Protein AF-A0A7T0CQK7-F1 (afdb_monomer_lite)

Structure (mmCIF, N/CA/C/O backbone):
data_AF-A0A7T0CQK7-F1
#
_entry.id   AF-A0A7T0CQK7-F1
#
loop_
_atom_site.group_PDB
_atom_site.id
_atom_site.type_symbol
_atom_site.label_atom_id
_atom_site.label_alt_id
_atom_site.label_comp_id
_atom_site.label_asym_id
_atom_site.label_entity_id
_atom_site.label_seq_id
_atom_site.pdbx_PDB_ins_code
_atom_site.Cartn_x
_atom_site.Cartn_y
_atom_site.Cartn_z
_atom_site.occupancy
_atom_site.B_iso_or_equiv
_atom_site.auth_seq_id
_atom_site.auth_comp_id
_atom_site.auth_asym_id
_atom_site.auth_atom_id
_atom_site.pdbx_PDB_model_num
ATOM 1 N N . MET A 1 1 ? -5.636 14.663 -3.077 1.00 39.88 1 MET A N 1
ATOM 2 C CA . MET A 1 1 ? -6.122 13.830 -4.192 1.00 39.88 1 MET A CA 1
ATOM 3 C C . MET A 1 1 ? -5.437 14.390 -5.423 1.00 39.88 1 MET A C 1
ATOM 5 O O . MET A 1 1 ? -5.717 15.531 -5.756 1.00 39.88 1 MET A O 1
ATOM 9 N N . ILE A 1 2 ? -4.409 13.719 -5.947 1.00 45.97 2 ILE A N 1
ATOM 10 C CA . ILE A 1 2 ? -3.670 14.239 -7.107 1.00 45.97 2 ILE A CA 1
ATOM 11 C C . ILE A 1 2 ? -4.576 14.022 -8.322 1.00 45.97 2 ILE A C 1
ATOM 13 O O . ILE A 1 2 ? -5.030 12.903 -8.539 1.00 45.97 2 ILE A O 1
ATOM 17 N N . LEU A 1 3 ? -4.924 15.115 -9.003 1.00 46.41 3 LEU A N 1
ATOM 18 C CA . LEU A 1 3 ? -5.777 15.140 -10.190 1.00 46.41 3 LEU A CA 1
ATOM 19 C C . LEU A 1 3 ? -5.073 14.427 -11.347 1.00 46.41 3 LEU A C 1
ATOM 21 O O . LEU A 1 3 ? -3.878 14.606 -11.569 1.00 46.41 3 LEU A O 1
ATOM 25 N N . PHE A 1 4 ? -5.829 13.565 -12.016 1.00 53.50 4 PHE A N 1
ATOM 26 C CA . PHE A 1 4 ? -5.338 12.550 -12.932 1.00 53.50 4 PHE A CA 1
ATOM 27 C C . PHE A 1 4 ? -5.517 12.978 -14.391 1.00 53.50 4 PHE A C 1
ATOM 29 O O . PHE A 1 4 ? -6.462 12.546 -15.048 1.00 53.50 4 PHE A O 1
ATOM 36 N N . ASP A 1 5 ? -4.610 13.801 -14.905 1.00 45.75 5 ASP A N 1
ATOM 37 C CA . ASP A 1 5 ? -4.538 14.046 -16.345 1.00 45.75 5 ASP A CA 1
ATOM 38 C C . ASP A 1 5 ? -3.707 12.941 -17.013 1.00 45.75 5 ASP A C 1
ATOM 40 O O . ASP A 1 5 ? -2.504 12.830 -16.792 1.00 45.75 5 ASP A O 1
ATOM 44 N N . GLY A 1 6 ? -4.360 12.099 -17.825 1.00 56.06 6 GLY A N 1
ATOM 45 C CA . GLY A 1 6 ? -3.681 11.199 -18.770 1.00 56.06 6 GLY A CA 1
ATOM 46 C C . GLY A 1 6 ? -3.497 9.737 -18.348 1.00 56.06 6 GLY A C 1
ATOM 47 O O . GLY A 1 6 ? -2.436 9.159 -18.585 1.00 56.06 6 GLY A O 1
ATOM 48 N N . TYR A 1 7 ? -4.509 9.080 -17.770 1.00 61.88 7 TYR A N 1
ATOM 49 C CA . TYR A 1 7 ? -4.385 7.648 -17.481 1.00 61.88 7 TYR A CA 1
ATOM 50 C C . TYR A 1 7 ? -4.328 6.773 -18.735 1.00 61.88 7 TYR A C 1
ATOM 52 O O . TYR A 1 7 ? -5.304 6.609 -19.467 1.00 61.88 7 TYR A O 1
ATOM 60 N N . THR A 1 8 ? -3.186 6.116 -18.927 1.00 80.06 8 THR A N 1
ATOM 61 C CA . THR A 1 8 ? -3.054 5.017 -19.884 1.00 80.06 8 THR A CA 1
ATOM 62 C C . THR A 1 8 ? -3.893 3.813 -19.434 1.00 80.06 8 THR A C 1
ATOM 64 O O . THR A 1 8 ? -4.178 3.628 -18.246 1.00 80.06 8 THR A O 1
ATOM 67 N N . LYS A 1 9 ? -4.269 2.940 -20.381 1.00 84.94 9 LYS A N 1
ATOM 68 C CA . LYS A 1 9 ? -5.058 1.714 -20.116 1.00 84.94 9 LYS A CA 1
ATOM 69 C C . LYS A 1 9 ? -4.485 0.871 -18.962 1.00 84.94 9 LYS A C 1
ATOM 71 O O . LYS A 1 9 ? -5.239 0.237 -18.228 1.00 84.94 9 LYS A O 1
ATOM 76 N N . GLU A 1 10 ? -3.164 0.899 -18.790 1.00 86.50 10 GLU A N 1
ATOM 77 C CA . GLU A 1 10 ? -2.418 0.216 -17.729 1.00 86.50 10 GLU A CA 1
ATOM 78 C C . GLU A 1 10 ? -2.896 0.612 -16.319 1.00 86.50 10 GLU A C 1
ATOM 80 O O . GLU A 1 10 ? -3.233 -0.254 -15.505 1.00 86.50 10 GLU A O 1
ATOM 85 N N . TYR A 1 11 ? -3.020 1.915 -16.047 1.00 87.94 11 TYR A N 1
ATOM 86 C CA . TYR A 1 11 ? -3.441 2.425 -14.742 1.00 87.94 11 TYR A CA 1
ATOM 87 C C . TYR A 1 11 ? -4.916 2.144 -14.448 1.00 87.94 11 TYR A C 1
ATOM 89 O O . TYR A 1 11 ? -5.269 1.849 -13.303 1.00 87.94 11 TYR A O 1
ATOM 97 N N . CYS A 1 12 ? -5.778 2.160 -15.467 1.00 88.69 12 CYS A N 1
ATOM 98 C CA . CYS A 1 12 ? -7.185 1.778 -15.321 1.00 88.69 12 CYS A CA 1
ATOM 99 C C . CYS A 1 12 ? -7.319 0.311 -14.888 1.00 88.69 12 CYS A C 1
ATOM 101 O O . CYS A 1 12 ? -8.043 0.001 -13.938 1.00 88.69 12 CYS A O 1
ATOM 103 N N . ILE A 1 13 ? -6.566 -0.590 -15.529 1.00 91.38 13 ILE A N 1
ATOM 104 C CA . ILE A 1 13 ? -6.529 -2.012 -15.163 1.00 91.38 13 ILE A CA 1
ATOM 105 C C . ILE A 1 13 ? -5.980 -2.180 -13.740 1.00 91.38 13 ILE A C 1
ATOM 107 O O . ILE A 1 13 ? -6.570 -2.902 -12.933 1.00 91.38 13 ILE A O 1
ATOM 111 N N . ALA A 1 14 ? -4.887 -1.491 -13.401 1.00 91.19 14 ALA A N 1
ATOM 112 C CA . ALA A 1 14 ? -4.309 -1.532 -12.060 1.00 91.19 14 ALA A CA 1
ATOM 113 C C . ALA A 1 14 ? -5.307 -1.073 -10.984 1.00 91.19 14 ALA A C 1
ATOM 115 O O . ALA A 1 14 ? -5.459 -1.735 -9.955 1.00 91.19 14 ALA A O 1
ATOM 116 N N . THR A 1 15 ? -6.037 0.010 -11.252 1.00 91.25 15 THR A N 1
ATOM 117 C CA . THR A 1 15 ? -7.061 0.562 -10.356 1.00 91.25 15 THR A CA 1
ATOM 118 C C . THR A 1 15 ? -8.215 -0.415 -10.172 1.00 91.25 15 THR A C 1
ATOM 120 O O . THR A 1 15 ? -8.637 -0.661 -9.044 1.00 91.25 15 THR A O 1
ATOM 123 N N . HIS A 1 16 ? -8.690 -1.036 -11.254 1.00 92.31 16 HIS A N 1
ATOM 124 C CA . HIS A 1 16 ? -9.737 -2.052 -11.187 1.00 92.31 16 HIS A CA 1
ATOM 125 C C . HIS A 1 16 ? -9.311 -3.263 -10.337 1.00 92.31 16 HIS A C 1
ATOM 127 O O . HIS A 1 16 ? -10.056 -3.705 -9.458 1.00 92.31 16 HIS A O 1
ATOM 133 N N . LEU A 1 17 ? -8.094 -3.780 -10.546 1.00 93.81 17 LEU A N 1
ATOM 134 C CA . LEU A 1 17 ? -7.549 -4.894 -9.761 1.00 93.81 17 LEU A CA 1
ATOM 135 C C . LEU A 1 17 ? -7.392 -4.530 -8.280 1.00 93.81 17 LEU A C 1
ATOM 137 O O . LEU A 1 17 ? -7.764 -5.323 -7.409 1.00 93.81 17 LEU A O 1
ATOM 141 N N . PHE A 1 18 ? -6.889 -3.325 -8.002 1.00 93.06 18 PHE A N 1
ATOM 142 C CA . PHE A 1 18 ? -6.780 -2.786 -6.652 1.00 93.06 18 PHE A CA 1
ATOM 143 C C . PHE A 1 18 ? -8.157 -2.695 -5.983 1.00 93.06 18 PHE A C 1
ATOM 145 O O . PHE A 1 18 ? -8.352 -3.261 -4.907 1.00 93.06 18 PHE A O 1
ATOM 152 N N . ALA A 1 19 ? -9.134 -2.063 -6.639 1.00 93.31 19 ALA A N 1
ATOM 153 C CA . ALA A 1 19 ? -10.486 -1.892 -6.117 1.00 93.31 19 ALA A CA 1
ATOM 154 C C . ALA A 1 19 ? -11.144 -3.245 -5.820 1.00 93.31 19 ALA A C 1
ATOM 156 O O . ALA A 1 19 ? -11.675 -3.455 -4.729 1.00 93.31 19 ALA A O 1
ATOM 157 N N . ARG A 1 20 ? -11.030 -4.213 -6.739 1.00 95.56 20 ARG A N 1
ATOM 158 C CA . ARG A 1 20 ? -11.543 -5.576 -6.541 1.00 95.56 20 ARG A CA 1
ATOM 159 C C . ARG A 1 20 ? -10.924 -6.246 -5.312 1.00 95.56 20 ARG A C 1
ATOM 161 O O . ARG A 1 20 ? -11.631 -6.907 -4.548 1.00 95.56 20 ARG A O 1
ATOM 168 N N . ARG A 1 21 ? -9.616 -6.062 -5.091 1.00 93.50 21 ARG A N 1
ATOM 169 C CA . ARG A 1 21 ? -8.917 -6.611 -3.921 1.00 93.50 21 ARG A CA 1
ATOM 170 C C . ARG A 1 21 ? -9.348 -5.927 -2.626 1.00 93.50 21 ARG A C 1
ATOM 172 O O . ARG A 1 21 ? -9.626 -6.630 -1.659 1.00 93.50 21 ARG A O 1
ATOM 179 N N . VAL A 1 22 ? -9.453 -4.600 -2.612 1.00 92.81 22 VAL A N 1
ATOM 180 C CA . VAL A 1 22 ? -9.907 -3.833 -1.442 1.00 92.81 22 VAL A CA 1
ATOM 181 C C . VAL A 1 22 ? -11.342 -4.186 -1.074 1.00 92.81 22 VAL A C 1
ATOM 183 O O . VAL A 1 22 ? -11.600 -4.498 0.081 1.00 92.81 22 VAL A O 1
ATOM 186 N N . LEU A 1 23 ? -12.262 -4.245 -2.039 1.00 94.00 23 LEU A N 1
ATOM 187 C CA . LEU A 1 23 ? -13.644 -4.664 -1.786 1.00 94.00 23 LEU A CA 1
ATOM 188 C C . LEU A 1 23 ? -13.710 -6.079 -1.199 1.00 94.00 23 LEU A C 1
ATOM 190 O O . LEU A 1 23 ? -14.506 -6.344 -0.301 1.00 94.00 23 LEU A O 1
ATOM 194 N N . SER A 1 24 ? -12.849 -6.991 -1.660 1.00 94.62 24 SER A N 1
ATOM 195 C CA . SER A 1 24 ? -12.738 -8.320 -1.055 1.00 94.62 24 SER A CA 1
ATOM 196 C C . SER A 1 24 ? -12.202 -8.282 0.380 1.00 94.62 24 SER A C 1
ATOM 198 O O . SER A 1 24 ? -12.621 -9.119 1.174 1.00 94.62 24 SER A O 1
ATOM 200 N N . LEU A 1 25 ? -11.278 -7.377 0.716 1.00 92.56 25 LEU A N 1
ATOM 201 C CA . LEU A 1 25 ? -10.769 -7.214 2.084 1.00 92.56 25 LEU A CA 1
ATOM 202 C C . LEU A 1 25 ? -11.842 -6.627 3.004 1.00 92.56 25 LEU A C 1
ATOM 204 O O . LEU A 1 25 ? -12.074 -7.172 4.080 1.00 92.56 25 LEU A O 1
ATOM 208 N N . VAL A 1 26 ? -12.570 -5.605 2.544 1.00 92.44 26 VAL A N 1
ATOM 209 C CA . VAL A 1 26 ? -13.679 -5.000 3.296 1.00 92.44 26 VAL A CA 1
ATOM 210 C C . VAL A 1 26 ? -14.749 -6.041 3.614 1.00 92.44 26 VAL A C 1
ATOM 212 O O . VAL A 1 26 ? -15.181 -6.130 4.759 1.00 92.44 26 VAL A O 1
ATOM 215 N N . ARG A 1 27 ? -15.134 -6.879 2.641 1.00 93.19 27 ARG A N 1
ATOM 216 C CA . ARG A 1 27 ? -16.133 -7.941 2.858 1.00 93.19 27 ARG A CA 1
ATOM 217 C C . ARG A 1 27 ? -15.682 -9.020 3.845 1.00 93.19 27 ARG A C 1
ATOM 219 O O . ARG A 1 27 ? -16.531 -9.637 4.472 1.00 93.19 27 ARG A O 1
ATOM 226 N N . ARG A 1 28 ? -14.375 -9.277 3.963 1.00 91.62 28 ARG A N 1
ATOM 227 C CA . ARG A 1 28 ? -13.826 -10.340 4.828 1.00 91.62 28 ARG A CA 1
ATOM 228 C C . ARG A 1 28 ? -13.470 -9.860 6.233 1.00 91.62 28 ARG A C 1
ATOM 230 O O . ARG A 1 28 ? -13.624 -10.618 7.179 1.00 91.62 28 ARG A O 1
ATOM 237 N N . SER A 1 29 ? -12.955 -8.640 6.360 1.00 89.00 29 SER A N 1
ATOM 238 C CA . SER A 1 29 ? -12.316 -8.149 7.592 1.00 89.00 29 SER A CA 1
ATOM 239 C C . SER A 1 29 ? -12.838 -6.782 8.052 1.00 89.00 29 SER A C 1
ATOM 241 O O . SER A 1 29 ? -12.423 -6.281 9.095 1.00 89.00 29 SER A O 1
ATOM 243 N N . GLY A 1 30 ? -13.743 -6.160 7.292 1.00 90.25 30 GLY A N 1
ATOM 244 C CA . GLY A 1 30 ? -14.322 -4.856 7.605 1.00 90.25 30 GLY A CA 1
ATOM 245 C C . GLY A 1 30 ? -13.436 -3.660 7.238 1.00 90.25 30 GLY A C 1
ATOM 246 O O . GLY A 1 30 ? -12.280 -3.785 6.817 1.00 90.25 30 GLY A O 1
ATOM 247 N N . PHE A 1 31 ? -14.000 -2.459 7.394 1.00 89.38 31 PHE A N 1
ATOM 248 C CA . PHE A 1 31 ? -13.356 -1.201 7.002 1.00 89.38 31 PHE A CA 1
ATOM 249 C C . PHE A 1 31 ? -12.134 -0.847 7.856 1.00 89.38 31 PHE A C 1
ATOM 251 O O . PHE A 1 31 ? -11.128 -0.415 7.302 1.00 89.38 31 PHE A O 1
ATOM 258 N N . LEU A 1 32 ? -12.187 -1.063 9.176 1.00 89.25 32 LEU A N 1
ATOM 259 C CA . LEU A 1 32 ? -11.083 -0.738 10.090 1.00 89.25 32 LEU A CA 1
ATOM 260 C C . LEU A 1 32 ? -9.815 -1.531 9.750 1.00 89.25 32 LEU A C 1
ATOM 262 O O . LEU A 1 32 ? -8.754 -0.946 9.536 1.00 89.25 32 LEU A O 1
ATOM 266 N N . SER A 1 33 ? -9.940 -2.857 9.643 1.00 89.56 33 SER A N 1
ATOM 267 C CA . SER A 1 33 ? -8.827 -3.734 9.264 1.00 89.56 33 SER A CA 1
ATOM 268 C C . SER A 1 33 ? -8.274 -3.355 7.889 1.00 89.56 33 SER A C 1
ATOM 270 O O . SER A 1 33 ? -7.063 -3.221 7.718 1.00 89.56 33 SER A O 1
ATOM 272 N N . THR A 1 34 ? -9.161 -3.078 6.926 1.00 92.25 34 THR A N 1
ATOM 273 C CA . THR A 1 34 ? -8.759 -2.653 5.579 1.00 92.25 34 THR A CA 1
ATOM 274 C C . THR A 1 34 ? -8.015 -1.315 5.596 1.00 92.25 34 THR A C 1
ATOM 276 O O . THR A 1 34 ? -7.017 -1.162 4.896 1.00 92.25 34 THR A O 1
ATOM 279 N N . ALA A 1 35 ? -8.443 -0.349 6.409 1.00 92.19 35 ALA A N 1
ATOM 280 C CA . ALA A 1 35 ? -7.771 0.940 6.530 1.00 92.19 35 ALA A CA 1
ATOM 281 C C . ALA A 1 35 ? -6.363 0.794 7.124 1.00 92.19 35 ALA A C 1
ATOM 283 O O . ALA A 1 35 ? -5.403 1.341 6.581 1.00 92.19 35 ALA A O 1
ATOM 284 N N . LEU A 1 36 ? -6.215 0.004 8.191 1.00 91.88 36 LEU A N 1
ATOM 285 C CA . LEU A 1 36 ? -4.904 -0.291 8.771 1.00 91.88 36 LEU A CA 1
ATOM 286 C C . LEU A 1 36 ? -3.996 -1.032 7.775 1.00 91.88 36 LEU A C 1
ATOM 288 O O . LEU A 1 36 ? -2.830 -0.672 7.620 1.00 91.88 36 LEU A O 1
ATOM 292 N N . TYR A 1 37 ? -4.547 -1.995 7.030 1.00 93.44 37 TYR A N 1
ATOM 293 C CA . TYR A 1 37 ? -3.844 -2.697 5.956 1.00 93.44 37 TYR A CA 1
ATOM 294 C C . TYR A 1 37 ? -3.339 -1.735 4.869 1.00 93.44 37 TYR A C 1
ATOM 296 O O . TYR A 1 37 ? -2.173 -1.794 4.478 1.00 93.44 37 TYR A O 1
ATOM 304 N N . LEU A 1 38 ? -4.187 -0.817 4.392 1.00 93.81 38 LEU A N 1
ATOM 305 C CA . LEU A 1 38 ? -3.822 0.172 3.371 1.00 93.81 38 LEU A CA 1
ATOM 306 C C . LEU A 1 38 ? -2.781 1.178 3.881 1.00 93.81 38 LEU A C 1
ATOM 308 O O . LEU A 1 38 ? -1.842 1.514 3.157 1.00 93.81 38 LEU A O 1
ATOM 312 N N . LYS A 1 39 ? -2.898 1.612 5.141 1.00 92.56 39 LYS A N 1
ATOM 313 C CA . LYS A 1 39 ? -1.884 2.442 5.803 1.00 92.56 39 LYS A CA 1
ATOM 314 C C . LYS A 1 39 ? -0.531 1.728 5.834 1.00 92.56 39 LYS A C 1
ATOM 316 O O . LYS A 1 39 ? 0.484 2.326 5.479 1.00 92.56 39 LYS A O 1
ATOM 321 N N . GLN A 1 40 ? -0.524 0.447 6.198 1.00 92.25 40 GLN A N 1
ATOM 322 C CA . GLN A 1 40 ? 0.692 -0.356 6.226 1.00 92.25 40 GLN A CA 1
ATOM 323 C C . GLN A 1 40 ? 1.279 -0.559 4.822 1.00 92.25 40 GLN A C 1
ATOM 325 O O . GLN A 1 40 ? 2.489 -0.442 4.658 1.00 92.25 40 GLN A O 1
ATOM 330 N N . CYS A 1 41 ? 0.445 -0.768 3.796 1.00 93.94 41 CYS A N 1
ATOM 331 C CA . CYS A 1 41 ? 0.898 -0.846 2.402 1.00 93.94 41 CYS A CA 1
ATOM 332 C C . CYS A 1 41 ? 1.629 0.428 1.957 1.00 93.94 41 CYS A C 1
ATOM 334 O O . CYS A 1 41 ? 2.661 0.334 1.298 1.00 93.94 41 CYS A O 1
ATOM 336 N N . SER A 1 42 ? 1.123 1.606 2.340 1.00 93.88 42 SER A N 1
ATOM 337 C CA . SER A 1 42 ? 1.787 2.888 2.065 1.00 93.88 42 SER A CA 1
ATOM 338 C C . SER A 1 42 ? 3.168 2.964 2.718 1.00 93.88 42 SER A C 1
ATOM 340 O O . SER A 1 42 ? 4.150 3.264 2.043 1.00 93.88 42 SER A O 1
ATOM 342 N N . SER A 1 43 ? 3.264 2.598 4.000 1.00 91.81 43 SER A N 1
ATOM 343 C CA . SER A 1 43 ? 4.543 2.552 4.720 1.00 91.81 43 SER A CA 1
ATOM 344 C C . SER A 1 43 ? 5.541 1.594 4.060 1.00 91.81 43 SER A C 1
ATOM 346 O O . SER A 1 43 ? 6.652 1.992 3.719 1.00 91.81 43 SER A O 1
ATOM 348 N N . SER A 1 44 ? 5.123 0.354 3.780 1.00 91.75 44 SER A N 1
ATOM 349 C CA . SER A 1 44 ? 5.974 -0.652 3.135 1.00 91.75 44 SER A CA 1
ATOM 350 C C . SER A 1 44 ? 6.437 -0.225 1.741 1.00 91.75 44 SER A C 1
ATOM 352 O O . SER A 1 44 ? 7.582 -0.481 1.384 1.00 91.75 44 SER A O 1
ATOM 354 N N . LEU A 1 45 ? 5.585 0.455 0.963 1.00 93.44 45 LEU A N 1
ATOM 355 C CA . LEU A 1 45 ? 5.972 1.002 -0.338 1.00 93.44 45 LEU A CA 1
ATOM 356 C C . LEU A 1 45 ? 7.056 2.079 -0.198 1.00 93.44 45 LEU A C 1
ATOM 358 O O . LEU A 1 45 ? 8.033 2.036 -0.938 1.00 93.44 45 LEU A O 1
ATOM 362 N N . MET A 1 46 ? 6.910 3.014 0.747 1.00 92.44 46 MET A N 1
ATOM 363 C CA . MET A 1 46 ? 7.904 4.071 0.974 1.00 92.44 46 MET A CA 1
ATOM 364 C C . MET A 1 46 ? 9.245 3.510 1.450 1.00 92.44 46 MET A C 1
ATOM 366 O O . MET A 1 46 ? 10.281 3.919 0.938 1.00 92.44 46 MET A O 1
ATOM 370 N N . ILE A 1 47 ? 9.229 2.548 2.377 1.00 90.75 47 ILE A N 1
ATOM 371 C CA . ILE A 1 47 ? 10.442 1.889 2.885 1.00 90.75 47 ILE A CA 1
ATOM 372 C C . ILE A 1 47 ? 11.156 1.146 1.747 1.00 90.75 47 ILE A C 1
ATOM 374 O O . ILE A 1 47 ? 12.342 1.365 1.507 1.00 90.75 47 ILE A O 1
ATOM 378 N N . ALA A 1 48 ? 10.418 0.322 0.994 1.00 90.88 48 ALA A N 1
ATOM 379 C CA . ALA A 1 48 ? 10.977 -0.462 -0.106 1.00 90.88 48 ALA A CA 1
ATOM 380 C C . ALA A 1 48 ? 11.514 0.412 -1.251 1.00 90.88 48 ALA A C 1
ATOM 382 O O . ALA A 1 48 ? 12.512 0.052 -1.876 1.00 90.88 48 ALA A O 1
ATOM 383 N N . TYR A 1 49 ? 10.861 1.544 -1.531 1.00 92.88 49 TYR A N 1
ATOM 384 C CA . TYR A 1 49 ? 11.294 2.477 -2.571 1.00 92.88 49 TYR A CA 1
ATOM 385 C C . TYR A 1 49 ? 12.470 3.353 -2.129 1.00 92.88 49 TYR A C 1
ATOM 387 O O . TYR A 1 49 ? 13.385 3.588 -2.910 1.00 92.88 49 TYR A O 1
ATOM 395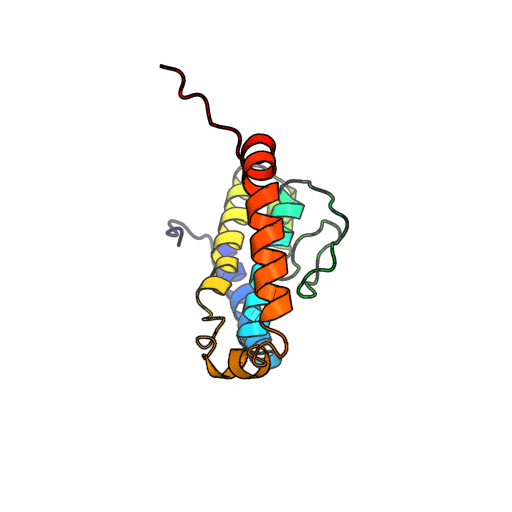 N N . GLY A 1 50 ? 12.487 3.783 -0.864 1.00 90.00 50 GLY A N 1
ATOM 396 C CA . GLY A 1 50 ? 13.580 4.564 -0.280 1.00 90.00 50 GLY A CA 1
ATOM 397 C C . GLY A 1 50 ? 14.869 3.770 -0.048 1.00 90.00 50 GLY A C 1
ATOM 398 O O . GLY A 1 50 ? 15.873 4.354 0.346 1.00 90.00 50 GLY A O 1
ATOM 399 N N . GLY A 1 51 ? 14.857 2.452 -0.274 1.00 86.00 51 GLY A N 1
ATOM 400 C CA . GLY A 1 51 ? 16.022 1.584 -0.089 1.00 86.00 51 GLY A CA 1
ATOM 401 C C . GLY A 1 51 ? 16.383 1.319 1.375 1.00 86.00 51 GLY A C 1
ATOM 402 O O . GLY A 1 51 ? 17.419 0.710 1.638 1.00 86.00 51 GLY A O 1
ATOM 403 N N . ASP A 1 52 ? 15.538 1.739 2.320 1.00 79.06 52 ASP A N 1
ATOM 404 C CA . ASP A 1 52 ? 15.759 1.526 3.746 1.00 79.06 52 ASP A CA 1
ATOM 405 C C . ASP A 1 52 ? 15.454 0.059 4.087 1.00 79.06 52 ASP A C 1
ATOM 407 O O . ASP A 1 52 ? 14.326 -0.421 3.951 1.00 79.06 52 ASP A O 1
ATOM 411 N N . ARG A 1 53 ? 16.481 -0.691 4.493 1.00 64.88 53 ARG A N 1
ATOM 412 C CA . ARG A 1 53 ? 16.350 -2.087 4.925 1.00 64.88 53 ARG A CA 1
ATOM 413 C C . ARG A 1 53 ? 16.136 -2.121 6.427 1.00 64.88 53 ARG A C 1
ATOM 415 O O . ARG A 1 53 ? 16.984 -2.610 7.168 1.00 64.88 53 ARG A O 1
ATOM 422 N N . ARG A 1 54 ? 14.996 -1.608 6.879 1.00 64.00 54 ARG A N 1
ATOM 423 C CA . ARG A 1 54 ? 14.567 -1.877 8.250 1.00 64.00 54 ARG A CA 1
ATOM 424 C C . ARG A 1 54 ? 14.233 -3.355 8.359 1.00 64.00 54 ARG A C 1
ATOM 426 O O . ARG A 1 54 ? 13.560 -3.902 7.478 1.00 64.00 54 ARG A O 1
ATOM 433 N N . GLU A 1 55 ? 14.691 -3.995 9.433 1.00 58.81 55 GLU A N 1
ATOM 434 C CA . GLU A 1 55 ? 14.078 -5.253 9.846 1.00 58.81 55 GLU A CA 1
ATOM 435 C C . GLU A 1 55 ? 12.566 -5.032 9.923 1.00 58.81 55 GLU A C 1
ATOM 437 O O . GLU A 1 55 ? 12.142 -3.911 10.229 1.00 58.81 55 GLU A O 1
ATOM 442 N N . PRO A 1 56 ? 11.739 -6.033 9.584 1.00 58.25 56 PRO A N 1
ATOM 443 C CA . P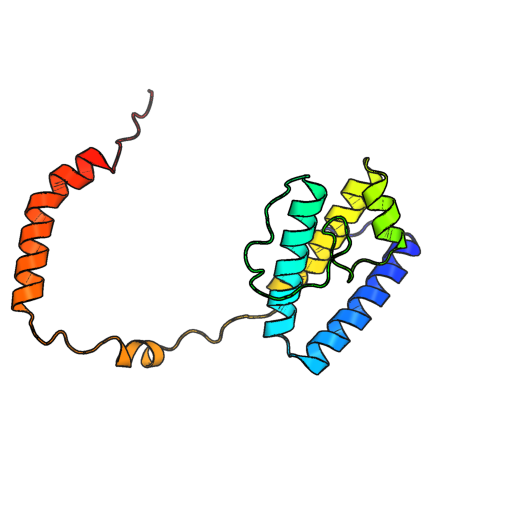RO A 1 56 ? 10.304 -5.900 9.723 1.00 58.25 56 PRO A CA 1
ATOM 444 C C . PRO A 1 56 ? 9.977 -5.744 11.213 1.00 58.25 56 PRO A C 1
ATOM 446 O O . PRO A 1 56 ? 9.640 -6.715 11.885 1.00 58.25 56 PRO A O 1
ATOM 449 N N . GLU A 1 57 ? 10.071 -4.510 11.725 1.00 57.03 57 GLU A N 1
ATOM 450 C CA . GLU A 1 57 ? 9.369 -4.049 12.911 1.00 57.03 57 GLU A CA 1
ATOM 451 C C . GLU A 1 57 ? 7.970 -4.633 12.783 1.00 57.03 57 GLU A C 1
ATOM 453 O O . GLU A 1 57 ? 7.346 -4.444 11.733 1.00 57.03 57 GLU A O 1
ATOM 458 N N . LEU A 1 58 ? 7.550 -5.421 13.782 1.00 60.25 58 LEU A N 1
ATOM 459 C CA . LEU A 1 58 ? 6.280 -6.147 13.818 1.00 60.25 58 LEU A CA 1
ATOM 460 C C . LEU A 1 58 ? 5.195 -5.290 13.167 1.00 60.25 58 LEU A C 1
ATOM 462 O O . LEU A 1 58 ? 4.696 -4.341 13.775 1.00 60.25 58 LEU A O 1
ATOM 466 N N . LEU A 1 59 ? 4.910 -5.571 11.887 1.00 63.03 59 LEU A N 1
ATOM 467 C CA . LEU A 1 59 ? 4.025 -4.724 11.102 1.00 63.03 59 LEU A CA 1
ATOM 468 C C . LEU A 1 59 ? 2.716 -4.676 11.875 1.00 63.03 59 LEU A C 1
ATOM 470 O O . LEU A 1 59 ? 2.162 -5.727 12.197 1.00 63.03 59 LEU A O 1
ATOM 474 N N . SER A 1 60 ? 2.225 -3.470 12.166 1.00 71.38 60 SER A N 1
ATOM 475 C CA . SER A 1 60 ? 0.998 -3.300 12.959 1.00 71.38 60 SER A CA 1
ATOM 476 C C . SER A 1 60 ? -0.172 -4.128 12.411 1.00 71.38 60 SER A C 1
ATOM 478 O O . SER A 1 60 ? -1.045 -4.559 13.161 1.00 71.38 60 SER A O 1
ATOM 480 N N . VAL A 1 61 ? -0.155 -4.383 11.097 1.00 82.94 61 VAL A N 1
ATOM 481 C CA . VAL A 1 61 ? -1.018 -5.329 10.395 1.00 82.94 61 VAL A CA 1
ATOM 482 C C . VAL A 1 61 ? -0.176 -6.169 9.432 1.00 82.94 61 VAL A C 1
ATOM 484 O O . VAL A 1 61 ? 0.654 -5.607 8.710 1.00 82.94 61 VAL A O 1
ATOM 487 N N . PRO A 1 62 ? -0.400 -7.493 9.341 1.00 85.25 62 PRO A N 1
ATOM 488 C CA . PRO A 1 62 ? 0.309 -8.332 8.384 1.00 85.25 62 PRO A CA 1
ATOM 489 C C . PRO A 1 62 ? -0.045 -7.941 6.941 1.00 85.25 62 PRO A C 1
ATOM 491 O O . PRO A 1 62 ? -1.201 -8.011 6.516 1.00 85.25 62 PRO A O 1
ATOM 494 N N . VAL A 1 63 ? 0.968 -7.565 6.157 1.00 89.44 63 VAL A N 1
ATOM 495 C CA . VAL A 1 63 ? 0.843 -7.293 4.719 1.00 89.44 63 VAL A CA 1
ATOM 496 C C . VAL A 1 63 ? 1.700 -8.288 3.951 1.00 89.44 63 VAL A C 1
ATOM 498 O O . VAL A 1 63 ? 2.870 -8.491 4.257 1.00 89.44 63 VAL A O 1
ATOM 501 N N . SER A 1 64 ? 1.128 -8.909 2.919 1.00 90.50 64 SER A N 1
ATOM 502 C CA . SER A 1 64 ? 1.902 -9.764 2.020 1.00 90.50 64 SER A CA 1
ATOM 503 C C . SER A 1 64 ? 2.815 -8.906 1.146 1.00 90.50 64 SER A C 1
ATOM 505 O O . SER A 1 64 ? 2.329 -8.111 0.335 1.00 90.50 64 SER A O 1
ATOM 507 N N . LEU A 1 65 ? 4.126 -9.077 1.306 1.00 91.00 65 LEU A N 1
ATOM 508 C CA . LEU A 1 65 ? 5.153 -8.352 0.561 1.00 91.00 65 LEU A CA 1
ATOM 509 C C . LEU A 1 65 ? 5.830 -9.252 -0.489 1.00 91.00 65 LEU A C 1
ATOM 511 O O . LEU A 1 65 ? 5.774 -10.488 -0.443 1.00 91.00 65 LEU A O 1
ATOM 515 N N . THR A 1 66 ? 6.444 -8.632 -1.491 1.00 91.31 66 THR A N 1
ATOM 516 C CA . THR A 1 66 ? 7.388 -9.291 -2.401 1.00 91.31 66 THR A CA 1
ATOM 517 C C . THR A 1 66 ? 8.746 -9.472 -1.717 1.00 91.31 66 THR A C 1
ATOM 519 O O . THR A 1 66 ? 8.999 -8.897 -0.662 1.00 91.31 66 THR A O 1
ATOM 522 N N . ARG A 1 67 ? 9.670 -10.213 -2.349 1.00 87.38 67 ARG A N 1
ATOM 523 C CA . ARG A 1 67 ? 11.055 -10.349 -1.850 1.00 87.38 67 ARG A CA 1
ATOM 524 C C . ARG A 1 67 ? 11.790 -9.010 -1.699 1.00 87.38 67 ARG A C 1
ATOM 526 O O . ARG A 1 67 ? 12.749 -8.935 -0.950 1.00 87.38 67 ARG A O 1
ATOM 533 N N . ARG A 1 68 ? 11.350 -7.970 -2.413 1.00 86.31 68 ARG A N 1
ATOM 534 C CA . ARG A 1 68 ? 11.921 -6.618 -2.349 1.00 86.31 68 ARG A CA 1
ATOM 535 C C . ARG A 1 68 ? 11.156 -5.681 -1.397 1.00 86.31 68 ARG A C 1
ATOM 537 O O . ARG A 1 68 ? 11.419 -4.491 -1.410 1.00 86.31 68 ARG A O 1
ATOM 544 N N . GLY A 1 69 ? 10.187 -6.186 -0.628 1.00 88.88 69 GLY A N 1
ATOM 545 C CA . GLY A 1 69 ? 9.437 -5.394 0.358 1.00 88.88 69 GLY A CA 1
ATOM 546 C C . GLY A 1 69 ? 8.201 -4.659 -0.178 1.00 88.88 69 GLY A C 1
ATOM 547 O O . GLY A 1 69 ? 7.534 -3.959 0.577 1.00 88.88 69 GLY A O 1
ATOM 548 N N . TYR A 1 70 ? 7.837 -4.837 -1.452 1.00 92.19 70 TYR A N 1
ATOM 549 C CA . TYR A 1 70 ? 6.686 -4.146 -2.049 1.00 92.19 70 TYR A CA 1
ATOM 550 C C . TYR A 1 70 ? 5.366 -4.867 -1.739 1.00 92.19 70 TYR A C 1
ATOM 552 O O . TYR A 1 70 ? 5.324 -6.097 -1.829 1.00 92.19 70 TYR A O 1
ATOM 560 N N . PRO A 1 71 ? 4.264 -4.155 -1.442 1.00 93.94 71 PRO A N 1
ATOM 561 C CA . PRO A 1 71 ? 2.958 -4.776 -1.221 1.00 93.94 71 PRO A CA 1
ATOM 562 C C . PRO A 1 71 ? 2.461 -5.580 -2.431 1.00 93.94 71 PRO A C 1
ATOM 564 O O . PRO A 1 71 ? 2.358 -5.050 -3.534 1.00 93.94 71 PRO A O 1
ATOM 567 N N . ARG A 1 72 ? 2.049 -6.839 -2.228 1.00 94.50 72 ARG A N 1
ATOM 568 C CA . ARG A 1 72 ? 1.514 -7.704 -3.306 1.00 94.50 72 ARG A CA 1
ATOM 569 C C . ARG A 1 72 ? 0.146 -7.284 -3.846 1.00 94.50 72 ARG A C 1
ATOM 571 O O . ARG A 1 72 ? -0.341 -7.879 -4.802 1.00 94.50 72 ARG A O 1
ATOM 578 N N . ILE A 1 73 ? -0.491 -6.288 -3.231 1.00 94.25 73 ILE A N 1
ATOM 579 C CA . ILE A 1 73 ? -1.687 -5.652 -3.792 1.00 94.25 73 ILE A CA 1
ATOM 580 C C . ILE A 1 73 ? -1.359 -4.848 -5.063 1.00 94.25 73 ILE A C 1
ATOM 582 O O . ILE A 1 73 ? -2.245 -4.621 -5.881 1.00 94.25 73 ILE A O 1
ATOM 586 N N . ILE A 1 74 ? -0.090 -4.465 -5.251 1.00 94.38 74 ILE A N 1
ATOM 587 C CA . ILE A 1 74 ? 0.413 -3.859 -6.484 1.00 94.38 74 ILE A CA 1
ATOM 588 C C . ILE A 1 74 ? 0.588 -4.971 -7.536 1.00 94.38 74 ILE A C 1
ATOM 590 O O . ILE A 1 74 ? 1.324 -5.933 -7.290 1.00 94.38 74 ILE A O 1
ATOM 594 N N . PRO A 1 75 ? -0.055 -4.875 -8.714 1.00 93.62 75 PRO A N 1
ATOM 595 C CA . PRO A 1 75 ? 0.119 -5.836 -9.792 1.00 93.62 75 PRO A CA 1
ATOM 596 C C . PRO A 1 75 ? 1.570 -5.943 -10.275 1.00 93.62 75 PRO A C 1
ATOM 598 O O . PRO A 1 75 ? 2.314 -4.963 -10.334 1.00 93.62 75 PRO A O 1
ATOM 601 N N . ALA A 1 76 ? 1.955 -7.145 -10.707 1.00 92.12 76 ALA A N 1
ATOM 602 C CA . ALA A 1 76 ? 3.332 -7.464 -11.083 1.00 92.12 76 ALA A CA 1
ATOM 603 C C . ALA A 1 76 ? 3.897 -6.605 -12.231 1.00 92.12 76 ALA A C 1
ATOM 605 O O . ALA A 1 76 ? 5.109 -6.416 -12.306 1.00 92.12 76 ALA A O 1
ATOM 606 N N . PHE A 1 77 ? 3.050 -6.097 -13.132 1.00 91.31 77 PHE A N 1
ATOM 607 C CA . PHE A 1 77 ? 3.485 -5.222 -14.225 1.00 91.31 77 PHE A CA 1
ATOM 608 C C . PHE A 1 77 ? 3.910 -3.835 -13.713 1.00 91.31 77 PHE A C 1
ATOM 610 O O . PHE A 1 77 ? 5.003 -3.391 -14.049 1.00 91.31 77 PHE A O 1
ATOM 617 N N . HIS A 1 78 ? 3.164 -3.220 -12.787 1.00 92.19 78 HIS A N 1
ATOM 618 C CA . HIS A 1 78 ? 3.603 -1.982 -12.126 1.00 92.19 78 HIS A CA 1
ATOM 619 C C . HIS A 1 78 ? 4.809 -2.212 -11.210 1.00 92.19 78 HIS A C 1
ATOM 621 O O . HIS A 1 78 ? 5.697 -1.369 -11.165 1.00 92.19 78 HIS A O 1
ATOM 627 N N . CYS A 1 79 ? 4.908 -3.365 -10.535 1.00 93.06 79 CYS A N 1
ATOM 628 C CA . CYS A 1 79 ? 6.124 -3.706 -9.787 1.00 93.06 79 CYS A CA 1
ATOM 629 C C . CYS A 1 79 ? 7.365 -3.727 -10.693 1.00 93.06 79 CYS A C 1
ATOM 631 O O . CYS A 1 79 ? 8.408 -3.224 -10.292 1.00 93.06 79 CYS A O 1
ATOM 633 N N . ARG A 1 80 ? 7.260 -4.258 -11.921 1.00 91.81 80 ARG A N 1
ATOM 634 C CA . ARG A 1 80 ? 8.361 -4.231 -12.900 1.00 91.81 80 ARG A CA 1
ATOM 635 C C . ARG A 1 80 ? 8.754 -2.806 -13.292 1.00 91.81 80 ARG A C 1
ATOM 637 O O . ARG A 1 80 ? 9.945 -2.530 -13.371 1.00 91.81 80 ARG A O 1
ATOM 644 N N . VAL A 1 81 ? 7.780 -1.912 -13.472 1.00 91.69 81 VAL A N 1
ATOM 645 C CA . VAL A 1 81 ? 8.036 -0.483 -13.726 1.00 91.69 81 VAL A CA 1
ATOM 646 C C . VAL A 1 81 ? 8.781 0.150 -12.550 1.00 91.69 81 VAL A C 1
ATOM 648 O O . VAL A 1 81 ? 9.808 0.786 -12.752 1.00 91.69 81 VAL A O 1
ATOM 651 N N . ILE A 1 82 ? 8.320 -0.088 -11.319 1.00 93.00 82 ILE A N 1
ATOM 652 C CA . ILE A 1 82 ? 8.952 0.451 -10.106 1.00 93.00 82 ILE A CA 1
ATOM 653 C C . ILE A 1 82 ? 10.391 -0.068 -9.958 1.00 93.00 82 ILE A C 1
ATOM 655 O O . ILE A 1 82 ? 11.284 0.684 -9.583 1.00 93.00 82 ILE A O 1
ATOM 659 N N . TYR A 1 83 ? 10.646 -1.334 -10.302 1.00 90.94 83 TYR A N 1
ATOM 660 C CA . TYR A 1 83 ? 11.991 -1.919 -10.265 1.00 90.94 83 TYR A CA 1
ATOM 661 C C . TYR A 1 83 ? 12.950 -1.337 -11.297 1.00 90.94 83 TYR A C 1
ATOM 663 O O . TYR A 1 83 ? 14.156 -1.406 -11.072 1.00 90.94 83 TYR A O 1
ATOM 671 N N . GLY A 1 84 ? 12.432 -0.810 -12.408 1.00 88.88 84 GLY A N 1
ATOM 672 C CA . GLY A 1 84 ? 13.236 -0.136 -13.424 1.00 88.88 84 GLY A CA 1
ATOM 673 C C . GLY A 1 84 ? 13.766 1.227 -12.971 1.00 88.88 84 GLY A C 1
ATOM 674 O O . GLY A 1 84 ? 14.759 1.692 -13.520 1.00 88.88 84 GLY A O 1
ATOM 675 N N . GLY A 1 85 ? 13.148 1.841 -11.956 1.00 89.25 85 GLY A N 1
ATOM 676 C CA . GLY A 1 85 ? 13.509 3.177 -11.483 1.00 89.25 85 GLY A CA 1
ATOM 677 C C . GLY A 1 85 ? 13.176 4.295 -12.483 1.00 89.25 85 GLY A C 1
ATOM 678 O O . GLY A 1 85 ? 12.491 4.091 -13.488 1.00 89.25 85 GLY A O 1
ATOM 679 N N . GLY A 1 86 ? 13.651 5.506 -12.181 1.00 92.25 86 GLY A N 1
ATOM 680 C CA . GLY A 1 86 ? 13.480 6.692 -13.024 1.00 92.25 86 GLY A CA 1
ATOM 681 C C . GLY A 1 86 ? 12.109 7.383 -12.905 1.00 92.25 86 GLY A C 1
ATOM 682 O O . GLY A 1 86 ? 11.288 7.016 -12.062 1.00 92.25 86 GLY A O 1
ATOM 683 N N . PRO A 1 87 ? 11.821 8.370 -13.776 1.00 91.81 87 PRO A N 1
ATOM 684 C CA . PRO A 1 87 ? 10.645 9.238 -13.636 1.00 91.81 87 PRO A CA 1
ATOM 685 C C . PRO A 1 87 ? 9.304 8.491 -13.673 1.00 91.81 87 PRO A C 1
ATOM 687 O O . PRO A 1 87 ? 8.372 8.824 -12.943 1.00 91.81 87 PRO A O 1
ATOM 690 N N . ARG A 1 88 ? 9.214 7.434 -14.492 1.00 89.44 88 ARG A N 1
ATOM 691 C CA . ARG A 1 88 ? 8.009 6.596 -14.600 1.00 89.44 88 ARG A CA 1
ATOM 692 C C . ARG A 1 88 ? 7.781 5.747 -13.345 1.00 89.44 88 ARG A C 1
ATOM 694 O O . ARG A 1 88 ? 6.636 5.475 -12.988 1.00 89.44 88 ARG A O 1
ATOM 701 N N . ALA A 1 89 ? 8.850 5.331 -12.662 1.00 92.00 89 ALA A N 1
ATOM 702 C CA . ALA A 1 89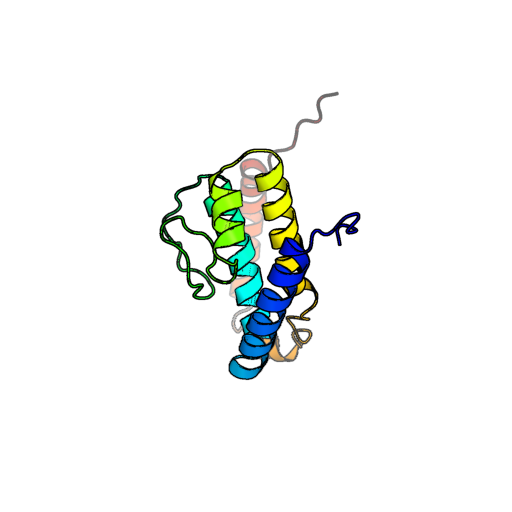 ? 8.738 4.652 -11.375 1.00 92.00 89 ALA A CA 1
ATOM 703 C C . ALA A 1 89 ? 8.228 5.616 -10.296 1.00 92.00 89 ALA A C 1
ATOM 705 O O . ALA A 1 89 ? 7.297 5.258 -9.576 1.00 92.00 89 ALA A O 1
ATOM 706 N N . ASP A 1 90 ? 8.754 6.846 -10.244 1.00 92.94 90 ASP A N 1
ATOM 707 C CA . ASP A 1 90 ? 8.298 7.880 -9.304 1.00 92.94 90 ASP A CA 1
ATOM 708 C C . ASP A 1 90 ? 6.805 8.182 -9.466 1.00 92.94 90 ASP A C 1
ATOM 710 O O . ASP A 1 90 ? 6.063 8.264 -8.484 1.00 92.94 90 ASP A O 1
ATOM 714 N N . GLU A 1 91 ? 6.341 8.315 -10.708 1.00 91.38 91 GLU A N 1
ATOM 715 C CA . GLU A 1 91 ? 4.928 8.524 -11.020 1.00 91.38 91 GLU A CA 1
ATOM 716 C C . GLU A 1 91 ? 4.064 7.341 -10.558 1.00 91.38 91 GLU A C 1
ATOM 718 O O . GLU A 1 91 ? 3.055 7.529 -9.872 1.00 91.38 91 GLU A O 1
ATOM 723 N N . CYS A 1 92 ? 4.503 6.113 -10.843 1.00 92.00 92 CYS A N 1
ATOM 724 C CA . CYS A 1 92 ? 3.821 4.895 -10.417 1.00 92.00 92 CYS A CA 1
ATOM 725 C C . CYS A 1 92 ? 3.738 4.789 -8.882 1.00 92.00 92 CYS A C 1
ATOM 727 O O . CYS A 1 92 ? 2.689 4.447 -8.328 1.00 92.00 92 CYS A O 1
ATOM 729 N N . VAL A 1 93 ? 4.810 5.145 -8.169 1.00 94.12 93 VAL A N 1
ATOM 730 C CA . VAL A 1 93 ? 4.827 5.189 -6.700 1.00 94.12 93 VAL A CA 1
ATOM 731 C C . VAL A 1 93 ? 3.862 6.254 -6.177 1.00 94.12 93 VAL A C 1
ATOM 733 O O . VAL A 1 93 ? 3.044 5.947 -5.308 1.00 94.12 93 VAL A O 1
ATOM 736 N N . ARG A 1 94 ? 3.877 7.477 -6.727 1.00 93.31 94 ARG A N 1
ATOM 737 C CA . ARG A 1 94 ? 2.931 8.547 -6.345 1.00 93.31 94 ARG A CA 1
ATOM 738 C C . ARG A 1 94 ? 1.479 8.137 -6.573 1.00 93.31 94 ARG A C 1
ATOM 740 O O . ARG A 1 94 ? 0.626 8.425 -5.726 1.00 93.31 94 ARG A O 1
ATOM 747 N N . PHE A 1 95 ? 1.198 7.434 -7.669 1.00 92.19 95 PHE A N 1
ATOM 748 C CA . PHE A 1 95 ? -0.115 6.861 -7.939 1.00 92.19 95 PHE A CA 1
ATOM 749 C C . PHE A 1 95 ? -0.547 5.905 -6.817 1.00 92.19 95 PHE A C 1
ATOM 751 O O . PHE A 1 95 ? -1.605 6.103 -6.216 1.00 92.19 95 PHE A O 1
ATOM 758 N N . TYR A 1 96 ? 0.282 4.923 -6.453 1.00 94.38 96 TYR A N 1
ATOM 759 C CA . TYR A 1 96 ? -0.075 3.981 -5.387 1.00 94.38 96 TYR A CA 1
ATOM 760 C C . TYR A 1 96 ? -0.150 4.617 -4.005 1.00 94.38 96 TYR A C 1
ATOM 762 O O . TYR A 1 96 ? -1.032 4.253 -3.234 1.00 94.38 96 TYR A O 1
ATOM 770 N N . LEU A 1 97 ? 0.703 5.591 -3.684 1.00 94.44 97 LEU A N 1
ATOM 771 C CA . LEU A 1 97 ? 0.587 6.342 -2.432 1.00 94.44 97 LEU A CA 1
ATOM 772 C C . LEU A 1 97 ? -0.740 7.107 -2.363 1.00 94.44 97 LEU A C 1
ATOM 774 O O . LEU A 1 97 ? -1.387 7.128 -1.313 1.00 94.44 97 LEU A O 1
ATOM 778 N N . SER A 1 98 ? -1.188 7.666 -3.489 1.00 92.38 98 SER A N 1
ATOM 779 C CA . SER A 1 98 ? -2.491 8.329 -3.593 1.00 92.38 98 SER A CA 1
ATOM 780 C C . SER A 1 98 ? -3.638 7.342 -3.381 1.00 92.38 98 SER A C 1
ATOM 782 O O . SER A 1 98 ? -4.540 7.606 -2.590 1.00 92.38 98 SER A O 1
ATOM 784 N N . VAL A 1 99 ? -3.581 6.172 -4.013 1.00 91.62 99 VAL A N 1
ATOM 785 C CA . VAL A 1 99 ? -4.605 5.128 -3.877 1.00 91.62 99 VAL A CA 1
ATOM 786 C C . VAL A 1 99 ? -4.604 4.507 -2.472 1.00 91.62 99 VAL A C 1
ATOM 788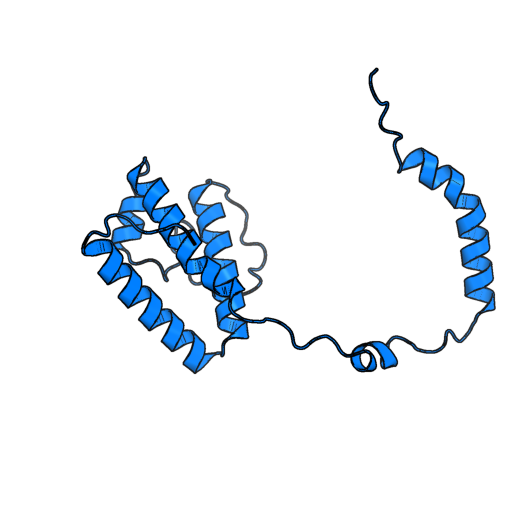 O O . VAL A 1 99 ? -5.658 4.304 -1.876 1.00 91.62 99 VAL A O 1
ATOM 791 N N . PHE A 1 100 ? -3.441 4.259 -1.871 1.00 94.12 100 PHE A N 1
ATOM 792 C CA . PHE A 1 100 ? -3.364 3.769 -0.495 1.00 94.12 100 PHE A CA 1
ATOM 793 C C . PHE A 1 100 ? -3.874 4.802 0.509 1.00 94.12 100 PHE A C 1
ATOM 795 O O . PHE A 1 100 ? -4.450 4.407 1.519 1.00 94.12 100 PHE A O 1
ATOM 802 N N . SER A 1 101 ? -3.763 6.105 0.219 1.00 91.50 101 SER A N 1
ATOM 803 C CA . SER A 1 101 ? -4.288 7.173 1.083 1.00 91.50 101 SER A CA 1
ATOM 804 C C . SER A 1 101 ? -5.806 7.119 1.314 1.00 91.50 101 SER A C 1
ATOM 806 O O . SER A 1 101 ? -6.286 7.764 2.247 1.00 91.50 101 SER A O 1
ATOM 808 N N . LEU A 1 102 ? -6.549 6.286 0.566 1.00 88.75 102 LEU A N 1
ATOM 809 C CA . LEU A 1 102 ? -7.963 5.977 0.814 1.00 88.75 102 LEU A CA 1
ATOM 810 C C . LEU A 1 102 ? -8.237 5.488 2.246 1.00 88.75 102 LEU A C 1
ATOM 812 O O . LEU A 1 102 ? -9.352 5.663 2.733 1.00 88.75 102 LEU A O 1
ATOM 816 N N . TYR A 1 103 ? -7.237 4.954 2.965 1.00 88.62 103 TYR A N 1
ATOM 817 C CA . TYR A 1 103 ? -7.390 4.630 4.391 1.00 88.62 103 TYR A CA 1
ATOM 818 C C . TYR A 1 103 ? -7.866 5.825 5.230 1.00 88.62 103 TYR A C 1
ATOM 820 O O . TYR A 1 103 ? -8.519 5.627 6.248 1.00 88.62 103 TYR A O 1
ATOM 828 N N . ARG A 1 104 ? -7.548 7.059 4.812 1.00 86.56 104 ARG A N 1
ATOM 829 C CA . ARG A 1 104 ? -7.925 8.296 5.512 1.00 86.56 104 ARG A CA 1
ATOM 830 C C . ARG A 1 104 ? -9.419 8.603 5.431 1.00 86.56 104 ARG A C 1
ATOM 832 O O . ARG A 1 104 ? -9.910 9.370 6.247 1.00 86.56 104 ARG A O 1
ATOM 839 N N . ILE A 1 105 ? -10.123 8.023 4.459 1.00 84.81 105 ILE A N 1
ATOM 840 C CA . ILE A 1 105 ? -11.573 8.190 4.296 1.00 84.81 105 ILE A CA 1
ATOM 841 C C . ILE A 1 105 ? -12.326 7.350 5.333 1.00 84.81 105 ILE A C 1
ATOM 843 O O . ILE A 1 105 ? -13.422 7.710 5.759 1.00 84.81 105 ILE A O 1
ATOM 847 N N . VAL A 1 106 ? -11.737 6.234 5.771 1.00 78.19 106 VAL A N 1
ATOM 848 C CA . VAL A 1 106 ? -12.333 5.398 6.809 1.00 78.19 106 VAL A CA 1
ATOM 849 C C . VAL A 1 106 ? -12.212 6.127 8.144 1.00 78.19 106 VAL A C 1
ATOM 851 O O . VAL A 1 106 ? -11.117 6.311 8.671 1.00 78.19 106 VAL A O 1
ATOM 854 N N . ILE A 1 107 ? -13.348 6.533 8.709 1.00 67.50 107 ILE A N 1
ATOM 855 C CA . ILE A 1 107 ? -13.414 7.126 10.046 1.00 67.50 107 ILE A CA 1
ATOM 856 C C . ILE A 1 107 ? -13.039 6.032 11.055 1.00 67.50 107 ILE A C 1
ATOM 858 O O . ILE A 1 107 ? -13.848 5.171 11.390 1.00 67.50 107 ILE A O 1
ATOM 862 N N . LEU A 1 108 ? -11.780 6.038 11.505 1.00 62.78 108 LEU A N 1
ATOM 863 C CA . LEU A 1 108 ? -11.217 4.986 12.360 1.00 62.78 108 LEU A CA 1
ATOM 864 C C . LEU A 1 108 ? -11.776 4.972 13.794 1.00 62.78 108 LEU A C 1
ATOM 866 O O . LEU A 1 108 ? -11.555 3.997 14.507 1.00 62.78 108 LEU A O 1
ATOM 870 N N . ALA A 1 109 ? -12.481 6.017 14.235 1.00 57.28 109 ALA A N 1
ATOM 871 C CA . ALA A 1 109 ? -12.937 6.129 15.616 1.00 57.28 109 ALA A CA 1
ATOM 872 C C . ALA A 1 109 ? -14.384 6.624 15.715 1.00 57.28 109 ALA A C 1
ATOM 874 O O . ALA A 1 109 ? -14.722 7.703 15.227 1.00 57.28 109 ALA A O 1
ATOM 875 N N . LYS A 1 110 ? -15.216 5.891 16.468 1.00 58.03 110 LYS A N 1
ATOM 876 C CA . LYS A 1 110 ? -16.243 6.557 17.277 1.00 58.03 110 LYS A CA 1
ATOM 877 C C . LYS A 1 110 ? -15.495 7.421 18.296 1.00 58.03 110 LYS A C 1
ATOM 879 O O . LYS A 1 110 ? -14.513 6.957 18.873 1.00 58.03 110 LYS A O 1
ATOM 884 N N . LYS A 1 111 ? -15.930 8.668 18.493 1.00 52.19 111 LYS A N 1
ATOM 885 C CA . LYS A 1 111 ? -15.402 9.572 19.529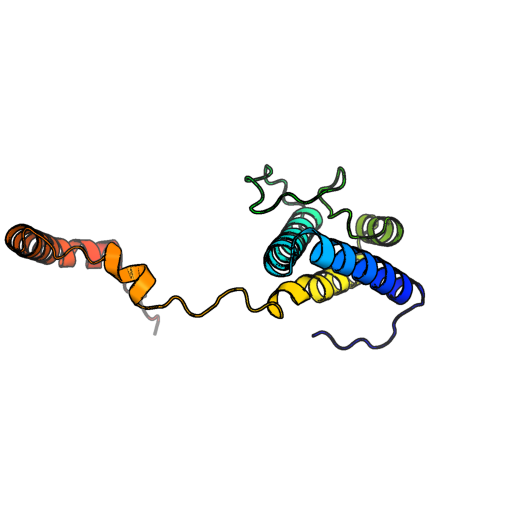 1.00 52.19 111 LYS A CA 1
ATOM 886 C C . LYS A 1 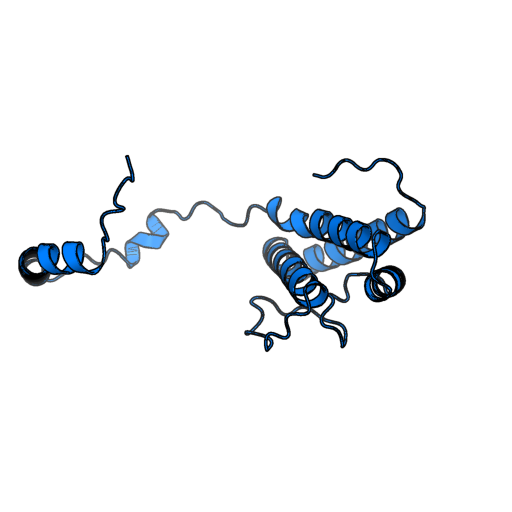111 ? -15.291 8.777 20.838 1.00 52.19 111 LYS A C 1
ATOM 888 O O . LYS A 1 111 ? -16.299 8.219 21.270 1.00 52.19 111 LYS A O 1
ATOM 893 N N . ILE A 1 112 ? -14.093 8.666 21.420 1.00 57.91 112 ILE A N 1
ATOM 894 C CA . ILE A 1 112 ? -13.924 7.955 22.694 1.00 57.91 112 ILE A CA 1
ATOM 895 C C . ILE A 1 112 ? -14.818 8.670 23.711 1.00 57.91 112 ILE A C 1
ATOM 897 O O . ILE A 1 112 ? -14.659 9.869 23.947 1.00 57.91 112 ILE A O 1
ATOM 901 N N . SER A 1 113 ? -15.825 7.966 24.226 1.00 60.66 113 SER A N 1
ATOM 902 C CA . SER A 1 113 ? -16.752 8.538 25.201 1.00 60.66 113 SER A CA 1
ATOM 903 C C . SER A 1 113 ? -16.037 8.719 26.538 1.00 60.66 113 SER A C 1
ATOM 905 O O . SER A 1 113 ? -15.159 7.924 26.878 1.00 60.66 113 SER A O 1
ATOM 907 N N . LYS A 1 114 ? -16.427 9.730 27.323 1.00 60.16 114 LYS A N 1
ATOM 908 C CA . LYS A 1 114 ? -15.893 9.926 28.682 1.00 60.16 114 LYS A CA 1
ATOM 909 C C . LYS A 1 114 ? -16.033 8.657 29.543 1.00 60.16 114 LYS A C 1
ATOM 911 O O . LYS A 1 114 ? -15.117 8.351 30.295 1.00 60.16 114 LYS A O 1
ATOM 916 N N . ASN A 1 115 ? -17.081 7.857 29.326 1.00 63.19 115 ASN A N 1
ATOM 917 C CA . ASN A 1 115 ? -17.323 6.579 30.010 1.00 63.19 115 ASN A CA 1
ATOM 918 C C . ASN A 1 115 ? -16.220 5.535 29.788 1.00 63.19 115 ASN A C 1
ATOM 920 O O . ASN A 1 115 ? -16.035 4.655 30.616 1.00 63.19 115 ASN A O 1
ATOM 924 N N . THR A 1 116 ? -15.465 5.614 28.690 1.00 62.38 116 THR A N 1
ATOM 925 C CA . THR A 1 116 ? -14.311 4.729 28.462 1.00 62.38 116 THR A CA 1
ATOM 926 C C . THR A 1 116 ? -13.151 5.069 29.402 1.00 62.38 116 THR A C 1
ATOM 928 O O . THR A 1 116 ? -12.340 4.202 29.709 1.00 62.38 116 THR A O 1
ATOM 931 N N . PHE A 1 117 ? -13.088 6.315 29.879 1.00 61.62 117 PHE A N 1
ATOM 932 C CA . PHE A 1 117 ? -12.095 6.772 30.843 1.00 61.62 117 PHE A CA 1
ATOM 933 C C . PHE A 1 117 ? -12.562 6.639 32.293 1.00 61.62 117 PHE A C 1
ATOM 935 O O . PHE A 1 117 ? -11.707 6.547 33.161 1.00 61.62 117 PHE A O 1
ATOM 942 N N . GLU A 1 118 ? -13.868 6.564 32.572 1.00 62.38 118 GLU A N 1
ATOM 943 C CA . GLU A 1 118 ? -14.397 6.436 33.943 1.00 62.38 118 GLU A CA 1
ATOM 944 C C . GLU A 1 118 ? -13.750 5.335 34.804 1.00 62.38 118 GLU A C 1
ATOM 946 O O . GLU A 1 118 ? -13.434 5.627 35.955 1.00 62.38 118 GLU A O 1
ATOM 951 N N . PRO A 1 119 ? -13.435 4.126 34.293 1.00 61.34 119 PRO A N 1
ATOM 952 C CA . PRO A 1 119 ? -12.758 3.102 35.094 1.00 61.34 119 PRO A CA 1
ATOM 953 C C . PRO A 1 119 ? -11.302 3.457 35.429 1.00 61.34 119 PRO A C 1
ATOM 955 O O . PRO A 1 119 ? -10.759 2.980 36.422 1.00 61.34 119 PRO A O 1
ATOM 958 N N . PHE A 1 120 ? -10.658 4.283 34.598 1.00 57.03 120 PHE A N 1
ATOM 959 C CA . PHE A 1 120 ? -9.298 4.784 34.819 1.00 57.03 120 PHE A CA 1
ATOM 960 C C . PHE A 1 120 ? -9.278 6.001 35.751 1.00 57.03 120 PHE A C 1
ATOM 962 O O . PHE A 1 120 ? -8.225 6.351 36.281 1.00 57.03 120 PHE A O 1
ATOM 969 N N . ILE A 1 121 ? -10.439 6.617 35.992 1.00 58.91 121 ILE A N 1
ATOM 970 C CA . ILE A 1 121 ? -10.656 7.612 37.041 1.00 58.91 121 ILE A CA 1
ATOM 971 C C . ILE A 1 121 ? -11.075 6.858 38.309 1.00 58.91 121 ILE A C 1
ATOM 973 O O . ILE A 1 121 ? -12.126 7.104 38.895 1.00 58.91 121 ILE A O 1
ATOM 977 N N . THR A 1 122 ? -10.255 5.909 38.767 1.00 60.84 122 THR A N 1
ATOM 978 C CA . THR A 1 122 ? -10.349 5.530 40.178 1.00 60.84 122 THR A CA 1
ATOM 979 C C . THR A 1 122 ? -10.115 6.808 40.985 1.00 60.84 122 THR A C 1
ATOM 981 O O . THR A 1 122 ? -9.088 7.455 40.745 1.00 60.84 122 THR A O 1
ATOM 984 N N . PRO A 1 123 ? -11.012 7.207 41.908 1.00 63.53 123 PRO A N 1
ATOM 985 C CA . PRO A 1 123 ? -10.724 8.324 42.792 1.00 63.53 123 PRO A CA 1
ATOM 986 C C . PRO A 1 123 ? -9.392 8.021 43.470 1.00 63.53 123 PRO A C 1
ATOM 988 O O . PRO A 1 123 ? -9.180 6.914 43.977 1.00 63.53 123 PRO A O 1
ATOM 991 N N . ILE A 1 124 ? -8.460 8.966 43.376 1.00 58.56 124 ILE A N 1
ATOM 992 C CA . ILE A 1 124 ? -7.128 8.817 43.947 1.00 58.56 124 ILE A CA 1
ATOM 993 C C . ILE A 1 124 ? -7.332 8.582 45.442 1.00 58.56 124 ILE A C 1
ATOM 995 O O . ILE A 1 124 ? -7.731 9.490 46.164 1.00 58.56 124 ILE A O 1
ATOM 999 N N . LYS A 1 125 ? -7.113 7.341 45.892 1.00 64.62 125 LYS A N 1
ATOM 1000 C CA . LYS A 1 125 ? -7.399 6.925 47.274 1.00 64.62 125 LYS A CA 1
ATOM 1001 C C . LYS A 1 125 ? -6.574 7.696 48.306 1.00 64.62 125 LYS A C 1
ATOM 1003 O O . LYS A 1 125 ? -6.943 7.717 49.471 1.00 64.62 125 LYS A O 1
ATOM 1008 N N . ASP A 1 126 ? -5.469 8.297 47.876 1.00 67.75 126 ASP A N 1
ATOM 1009 C CA . ASP A 1 126 ? -4.481 8.928 48.740 1.00 67.75 126 ASP A CA 1
ATOM 1010 C C . ASP A 1 126 ? -4.044 10.284 48.157 1.00 67.75 126 ASP A C 1
ATOM 1012 O O . ASP A 1 126 ? -3.088 10.394 47.381 1.00 67.75 126 ASP A O 1
ATOM 1016 N N . MET A 1 127 ? -4.812 11.323 48.490 1.00 71.25 127 MET A N 1
ATOM 1017 C CA . MET A 1 127 ? -4.551 12.708 48.078 1.00 71.25 127 MET A CA 1
ATOM 1018 C C . MET A 1 127 ? -3.253 13.262 48.682 1.00 71.25 127 MET A C 1
ATOM 1020 O O . MET A 1 127 ? -2.590 14.092 48.055 1.00 71.25 127 MET A O 1
ATOM 1024 N N . ASP A 1 128 ? -2.832 12.755 49.843 1.00 73.38 128 ASP A N 1
ATOM 1025 C CA . ASP A 1 128 ? -1.597 13.176 50.509 1.00 73.38 128 ASP A CA 1
ATOM 1026 C C . ASP A 1 128 ? -0.358 12.753 49.720 1.00 73.38 128 ASP A C 1
ATOM 1028 O O . ASP A 1 128 ? 0.667 13.441 49.723 1.00 73.38 128 ASP A O 1
ATOM 1032 N N . ARG A 1 129 ? -0.437 11.630 49.000 1.00 73.06 129 ARG A N 1
ATOM 1033 C CA . ARG A 1 129 ? 0.620 11.198 48.081 1.00 73.06 129 ARG A CA 1
ATOM 1034 C C . ARG A 1 129 ? 0.746 12.127 46.872 1.00 73.06 129 ARG A C 1
ATOM 1036 O O . ARG A 1 129 ? 1.861 12.389 46.426 1.00 73.06 129 ARG A O 1
ATOM 1043 N N . VAL A 1 130 ? -0.372 12.647 46.362 1.00 73.62 130 VAL A N 1
ATOM 1044 C CA . VAL A 1 130 ? -0.375 13.609 45.246 1.00 73.62 130 VAL A CA 1
ATOM 1045 C C . VAL A 1 130 ? 0.199 14.945 45.688 1.00 73.62 130 VAL A C 1
ATOM 1047 O O . VAL A 1 130 ? 1.036 15.500 44.985 1.00 73.62 130 VAL A O 1
ATOM 1050 N N . LEU A 1 131 ? -0.191 15.441 46.864 1.00 78.00 131 LEU A N 1
ATOM 1051 C CA . LEU A 1 131 ? 0.347 16.688 47.410 1.00 78.00 131 LEU A CA 1
ATOM 1052 C C . LEU A 1 131 ? 1.858 16.600 47.649 1.00 78.00 131 LEU A C 1
ATOM 1054 O O . LEU A 1 131 ? 2.583 17.529 47.295 1.00 78.00 131 LEU A O 1
ATOM 1058 N N . ARG A 1 132 ? 2.343 15.460 48.160 1.00 78.69 132 ARG A N 1
ATOM 1059 C CA . ARG A 1 132 ? 3.782 15.184 48.294 1.00 78.69 132 ARG A CA 1
ATOM 1060 C C . ARG A 1 132 ? 4.490 15.171 46.942 1.00 78.69 132 ARG A C 1
ATOM 1062 O O . ARG A 1 132 ? 5.442 15.920 46.758 1.00 78.69 132 ARG A O 1
ATOM 1069 N N . PHE A 1 133 ? 3.963 14.429 45.968 1.00 80.81 133 PHE A N 1
ATOM 1070 C CA . PHE A 1 133 ? 4.536 14.383 44.622 1.00 80.81 133 PHE A CA 1
ATOM 1071 C C . PHE A 1 133 ? 4.563 15.760 43.946 1.00 80.81 133 PHE A C 1
ATOM 1073 O O . PHE A 1 133 ? 5.558 16.113 43.328 1.00 80.81 133 PHE A O 1
ATOM 1080 N N . VAL A 1 134 ? 3.504 16.566 44.074 1.00 82.75 134 VAL A N 1
ATOM 1081 C CA . VAL A 1 134 ? 3.466 17.938 43.537 1.00 82.75 134 VAL A CA 1
ATOM 1082 C C . VAL A 1 134 ? 4.484 18.835 44.246 1.00 82.75 134 VAL A C 1
ATOM 1084 O O . VAL A 1 134 ? 5.109 19.670 43.592 1.00 82.75 134 VAL A O 1
ATOM 1087 N N . GLY A 1 135 ? 4.693 18.651 45.552 1.00 83.25 135 GLY A N 1
ATOM 1088 C CA . GLY A 1 135 ? 5.756 19.315 46.308 1.00 83.25 135 GLY A CA 1
ATOM 1089 C C . GLY A 1 135 ? 7.152 18.968 45.785 1.00 83.25 135 GLY A C 1
ATOM 1090 O O . GLY A 1 135 ? 7.926 19.871 45.459 1.00 83.25 135 GLY A O 1
ATOM 1091 N N . ASP A 1 136 ? 7.436 17.678 45.615 1.00 82.81 136 ASP A N 1
ATOM 1092 C CA . ASP A 1 136 ? 8.713 17.168 45.096 1.00 82.81 136 ASP A CA 1
ATOM 1093 C C . ASP A 1 136 ? 8.946 17.608 43.640 1.00 82.81 136 ASP A C 1
ATOM 1095 O O . ASP A 1 136 ? 10.046 18.007 43.234 1.00 82.81 136 ASP A O 1
ATOM 1099 N N . LEU A 1 137 ? 7.878 17.610 42.838 1.00 80.00 137 LEU A N 1
ATOM 1100 C CA . LEU A 1 137 ? 7.900 18.091 41.464 1.00 80.00 137 LEU A CA 1
ATOM 1101 C C . LEU A 1 137 ? 8.179 19.595 41.424 1.00 80.00 137 LEU A C 1
ATOM 1103 O O . LEU A 1 137 ? 8.972 20.035 40.603 1.00 80.00 137 LEU A O 1
ATOM 1107 N N . LYS A 1 138 ? 7.591 20.393 42.324 1.00 85.62 138 LYS A N 1
ATOM 1108 C CA . LYS A 1 138 ? 7.826 21.844 42.408 1.00 85.62 138 LYS A CA 1
ATOM 1109 C C . LYS A 1 138 ? 9.281 22.171 42.753 1.00 85.62 138 LYS A C 1
ATOM 1111 O O . LYS A 1 138 ? 9.804 23.158 42.242 1.00 85.62 138 LYS A O 1
ATOM 1116 N N . GLN A 1 139 ? 9.936 21.351 43.575 1.00 87.12 139 GLN A N 1
ATOM 1117 C CA . GLN A 1 139 ? 11.356 21.517 43.905 1.00 87.12 139 GLN A CA 1
ATOM 1118 C C . GLN A 1 139 ? 12.280 21.134 42.741 1.00 87.12 139 GLN A C 1
ATOM 1120 O O . GLN A 1 139 ? 13.286 21.800 42.507 1.00 87.12 139 GLN A O 1
ATOM 1125 N N . SER A 1 140 ? 11.931 20.092 41.982 1.00 82.25 140 SER A N 1
ATOM 1126 C CA . SER A 1 140 ? 12.736 19.608 40.850 1.00 82.25 140 SER A CA 1
ATOM 1127 C C . SER A 1 140 ? 12.440 20.323 39.524 1.00 82.25 140 SER A C 1
ATOM 1129 O O . SER A 1 140 ? 13.295 20.346 38.634 1.00 82.25 140 SER A O 1
ATOM 1131 N N . LEU A 1 141 ? 11.273 20.964 39.391 1.00 83.38 141 LEU A N 1
ATOM 1132 C CA . LEU A 1 141 ? 10.823 21.651 38.176 1.00 83.38 141 LEU A CA 1
ATOM 1133 C C . LEU A 1 141 ? 11.828 22.684 37.649 1.00 83.38 141 LEU A C 1
ATOM 1135 O O . LEU A 1 141 ? 12.103 22.650 36.454 1.00 83.38 141 LEU A O 1
ATOM 1139 N N . PRO A 1 142 ? 12.403 23.587 38.472 1.00 82.44 142 PRO A N 1
ATOM 1140 C CA . PRO A 1 142 ? 13.322 24.613 37.980 1.00 82.44 142 PRO A CA 1
ATOM 1141 C C . PRO A 1 142 ? 14.568 24.006 37.332 1.00 82.44 142 PRO A C 1
ATOM 1143 O O . PRO A 1 142 ? 14.998 24.449 36.267 1.00 82.44 142 PRO A O 1
ATOM 1146 N N . TYR A 1 143 ? 15.105 22.946 37.941 1.00 83.19 143 TYR A N 1
ATOM 1147 C CA . TYR A 1 143 ? 16.237 22.197 37.407 1.00 83.19 143 TYR A CA 1
ATOM 1148 C C . TYR A 1 143 ? 15.872 21.469 36.108 1.00 83.19 143 TYR A C 1
ATOM 1150 O O . TYR A 1 143 ? 16.599 21.559 35.120 1.00 83.19 143 TYR A O 1
ATOM 1158 N N . LEU A 1 144 ? 14.730 20.776 36.081 1.00 79.44 144 LEU A N 1
ATOM 1159 C CA . LEU A 1 144 ? 14.269 20.039 34.903 1.00 79.44 144 LEU A CA 1
ATOM 1160 C C . LEU A 1 144 ? 13.959 20.976 33.730 1.00 79.44 144 LEU A C 1
ATOM 1162 O O . LEU A 1 144 ? 14.342 20.690 32.598 1.00 79.44 144 LEU A O 1
ATOM 1166 N N . VAL A 1 145 ? 13.336 22.124 33.996 1.00 80.25 145 VAL A N 1
ATOM 1167 C CA . VAL A 1 145 ? 13.082 23.168 32.998 1.00 80.25 145 VAL A CA 1
ATOM 1168 C C . VAL A 1 145 ? 14.402 23.713 32.459 1.00 80.25 145 VAL A C 1
ATOM 1170 O O . VAL A 1 145 ? 14.576 23.761 31.247 1.00 80.25 145 VAL A O 1
ATOM 1173 N N . ALA A 1 146 ? 15.368 24.043 33.319 1.00 78.44 146 ALA A N 1
ATOM 1174 C CA . ALA A 1 146 ? 16.675 24.521 32.871 1.00 78.44 146 ALA A CA 1
ATOM 1175 C C . ALA A 1 146 ? 17.451 23.473 32.048 1.00 78.44 146 ALA A C 1
ATOM 1177 O O . ALA A 1 146 ? 18.144 23.829 31.096 1.00 78.44 146 ALA A O 1
ATOM 1178 N N . ARG A 1 147 ? 17.331 22.184 32.396 1.00 76.69 147 ARG A N 1
ATOM 1179 C CA . ARG A 1 147 ? 18.057 21.085 31.741 1.00 76.69 147 ARG A CA 1
ATOM 1180 C C . ARG A 1 147 ? 17.437 20.650 30.414 1.00 76.69 147 ARG A C 1
ATOM 1182 O O . ARG A 1 147 ? 18.173 20.347 29.479 1.00 76.69 147 ARG A O 1
ATOM 1189 N N . TYR A 1 148 ? 16.109 20.586 30.336 1.00 73.00 148 TYR A N 1
ATOM 1190 C CA . TYR A 1 148 ? 15.401 19.980 29.203 1.00 73.00 148 TYR A CA 1
ATOM 1191 C C . TYR A 1 148 ? 14.666 20.989 28.321 1.00 73.00 148 TYR A C 1
ATOM 1193 O O . TYR A 1 148 ? 14.423 20.702 27.150 1.00 73.00 148 TYR A O 1
ATOM 1201 N N . ILE A 1 149 ? 14.355 22.183 28.829 1.00 74.00 149 ILE A N 1
ATOM 1202 C CA . ILE A 1 149 ? 13.784 23.269 28.030 1.00 74.00 149 ILE A CA 1
ATOM 1203 C C . ILE A 1 149 ? 14.921 24.224 27.670 1.00 74.00 149 ILE A C 1
ATOM 1205 O O . ILE A 1 149 ? 15.145 25.254 28.305 1.00 74.00 149 ILE A O 1
ATOM 1209 N N . GLN A 1 150 ? 15.671 23.868 26.627 1.00 63.25 150 GLN A N 1
ATOM 1210 C CA . GLN A 1 150 ? 16.657 24.776 26.050 1.00 63.25 150 GLN A CA 1
ATOM 1211 C C . GLN A 1 150 ? 15.936 26.025 25.527 1.00 63.25 150 GLN A C 1
ATOM 1213 O O . GLN A 1 150 ? 15.133 25.949 24.594 1.00 63.25 150 GLN A O 1
ATOM 1218 N N . LYS A 1 151 ? 16.227 27.195 26.112 1.00 59.41 151 LYS A N 1
ATOM 1219 C CA . LYS A 1 151 ? 15.850 28.482 25.515 1.00 59.41 151 LYS A CA 1
ATOM 1220 C C . LYS A 1 151 ? 16.487 28.538 24.127 1.00 59.41 151 LYS A C 1
ATOM 1222 O O . LYS A 1 151 ? 17.707 28.655 24.023 1.00 59.41 151 LYS A O 1
ATOM 1227 N N . LYS A 1 152 ? 15.683 28.472 23.061 1.00 54.62 152 LYS A N 1
ATOM 1228 C CA . LYS A 1 152 ? 16.140 28.884 21.729 1.00 54.62 152 LYS A CA 1
ATOM 1229 C C . LYS A 1 152 ? 16.654 30.317 21.869 1.00 54.62 152 LYS A C 1
ATOM 1231 O O . LYS A 1 152 ? 15.861 31.223 22.120 1.00 54.62 152 LYS A O 1
ATOM 1236 N N . LYS A 1 153 ? 17.970 30.520 21.755 1.00 53.25 153 LYS A N 1
ATOM 1237 C CA . LYS A 1 153 ? 18.525 31.853 21.517 1.00 53.25 153 LYS A CA 1
ATOM 1238 C C . LYS A 1 153 ? 17.942 32.311 20.185 1.00 53.25 153 LYS A C 1
ATOM 1240 O O . LYS A 1 153 ? 18.251 31.731 19.148 1.00 53.25 153 LYS A O 1
ATOM 1245 N N . VAL A 1 154 ? 17.043 33.286 20.233 1.00 54.62 154 VAL A N 1
ATOM 1246 C CA . VAL A 1 154 ? 16.667 34.053 19.049 1.00 54.62 154 VAL A CA 1
ATOM 1247 C C . VAL A 1 154 ? 17.924 34.834 18.677 1.00 54.62 154 VAL A C 1
ATOM 1249 O O . VAL A 1 154 ? 18.362 35.689 19.442 1.00 54.62 154 VAL A O 1
ATOM 1252 N N . LEU A 1 155 ? 18.564 34.438 17.577 1.00 46.88 155 LEU A N 1
ATOM 1253 C CA . LEU A 1 155 ? 19.590 35.237 16.915 1.00 46.88 155 LEU A CA 1
ATOM 1254 C C . LEU A 1 155 ? 18.879 36.486 16.386 1.00 46.88 155 LEU A C 1
ATOM 1256 O O . LEU A 1 155 ? 18.012 36.364 15.520 1.00 46.88 155 LEU A O 1
ATOM 1260 N N . VAL A 1 156 ? 19.188 37.633 16.987 1.00 52.06 156 VAL A N 1
ATOM 1261 C CA . VAL A 1 156 ? 18.922 38.963 16.425 1.00 52.06 156 VAL A CA 1
ATOM 1262 C C . VAL A 1 156 ? 20.186 39.395 15.705 1.00 52.06 156 VAL A C 1
ATOM 1264 O O . VAL A 1 156 ? 21.268 39.193 16.305 1.00 52.06 156 VAL A O 1
#

pLDDT: mean 80.43, std 14.71, range [39.88, 95.56]

Organism: NCBI:txid436086

Foldseek 3Di:
DPDDDDDDPVVVVLVVLLVVVLVVCCVVPNLLLSLLQLVLQLVQLCCLLVVPPDDPPPRPHDFDADPSSHGPSGDPVLVVQLVVDDPSVVVSSVSSNVVSCCSVVPPNDDPPDVVVCVVVPPPPPCVVVVVVVVVVCVVCVVVCCPVPVPDPPPDD

Radius of gyration: 24.17 Å; chains: 1; bounding box: 37×49×71 Å

Secondary structure (DSSP, 8-state):
--------HHHHHHHHHHHHHHHHHHHHHHHHHHHHHHHHHHHHHHHHHHT--------SS---B-TTS-BTTS-HHHHHHHHH-SHHHHHHHHHHHHHHGGGGGS-------HHHHGGG----S-HHHHHHHHHHHHHHHHHHHHHHS-------

Sequence (156 aa):
MILFDGYTKEYCIATHLFARRVLSLVRRSGFLSTALYLKQCSSSLMIAYGGDRREPELLSVPVSLTRRGYPRIIPAFHCRVIYGGGPRADECVRFYLSVFSLYRIVILAKKISKNTFEPFITPIKDMDRVLRFVGDLKQSLPYLVARYIQKKKVLV